Protein AF-A0A957UUQ7-F1 (afdb_monomer_lite)

Radius of gyration: 18.71 Å; chains: 1; bounding box: 43×56×42 Å

Structure (mmCIF, N/CA/C/O backbone):
data_AF-A0A957UUQ7-F1
#
_entry.id   AF-A0A957UUQ7-F1
#
loop_
_atom_site.group_PDB
_atom_site.id
_atom_site.type_symbol
_atom_site.label_atom_id
_atom_site.label_alt_id
_atom_site.label_comp_id
_atom_site.label_asym_id
_atom_site.label_entity_id
_atom_site.label_seq_id
_atom_site.pdbx_PDB_ins_code
_atom_site.Cartn_x
_atom_site.Cartn_y
_atom_site.Cartn_z
_atom_site.occupancy
_atom_site.B_iso_or_equiv
_atom_site.auth_seq_id
_atom_site.auth_comp_id
_atom_site.auth_asym_id
_atom_site.auth_atom_id
_atom_site.pdbx_PDB_model_num
ATOM 1 N N . VAL A 1 1 ? -17.253 -4.757 5.201 1.00 48.88 1 VAL A N 1
ATOM 2 C CA . VAL A 1 1 ? -18.265 -3.667 5.304 1.00 48.88 1 VAL A CA 1
ATOM 3 C C . VAL A 1 1 ? -17.705 -2.371 5.916 1.00 48.88 1 VAL A C 1
ATOM 5 O O . VAL A 1 1 ? -17.853 -1.334 5.287 1.00 48.88 1 VAL A O 1
ATOM 8 N N . ARG A 1 2 ? -17.018 -2.384 7.076 1.00 50.59 2 ARG A N 1
ATOM 9 C CA . ARG A 1 2 ? -16.510 -1.152 7.739 1.00 50.59 2 ARG A CA 1
ATOM 10 C C . ARG A 1 2 ? -15.282 -0.500 7.071 1.00 50.59 2 ARG A C 1
ATOM 12 O O . ARG A 1 2 ? -15.282 0.710 6.885 1.00 50.59 2 ARG A O 1
ATOM 19 N N . ALA A 1 3 ? -14.304 -1.287 6.612 1.00 54.19 3 ALA A N 1
ATOM 20 C CA . ALA A 1 3 ? -13.140 -0.776 5.866 1.00 54.19 3 ALA A CA 1
ATOM 21 C C . ALA A 1 3 ? -13.524 -0.076 4.543 1.00 54.19 3 ALA A C 1
ATOM 23 O O . ALA A 1 3 ? -12.916 0.916 4.159 1.00 54.19 3 ALA A O 1
ATOM 24 N N . HIS A 1 4 ? -14.590 -0.546 3.885 1.00 54.44 4 HIS A N 1
ATOM 25 C CA . HIS A 1 4 ? -15.131 0.060 2.663 1.00 54.44 4 HIS A CA 1
ATOM 26 C C . HIS A 1 4 ? -15.836 1.408 2.919 1.00 54.44 4 HIS A C 1
ATOM 28 O O . HIS A 1 4 ? -15.798 2.304 2.084 1.00 54.44 4 HIS A O 1
ATOM 34 N N . LEU A 1 5 ? -16.475 1.576 4.081 1.00 56.03 5 LEU A N 1
ATOM 35 C CA . LEU A 1 5 ? -17.041 2.867 4.491 1.00 56.03 5 LEU A CA 1
ATOM 36 C C . LEU A 1 5 ? -15.937 3.889 4.774 1.00 56.03 5 LEU A C 1
ATOM 38 O O . LEU A 1 5 ? -16.034 5.023 4.321 1.00 56.03 5 LEU A O 1
ATOM 42 N N . LEU A 1 6 ? -14.874 3.470 5.462 1.00 56.59 6 LEU A N 1
ATOM 43 C CA . LEU A 1 6 ? -13.722 4.322 5.743 1.00 56.59 6 LEU A CA 1
ATOM 44 C C . LEU A 1 6 ? -13.015 4.764 4.455 1.00 56.59 6 LEU A C 1
ATOM 46 O O . LEU A 1 6 ? -12.766 5.954 4.285 1.00 56.59 6 LEU A O 1
ATOM 50 N N . SER A 1 7 ? -12.776 3.846 3.509 1.00 59.25 7 SER A N 1
ATOM 51 C CA . SER A 1 7 ? -12.160 4.209 2.228 1.00 59.25 7 SER A CA 1
ATOM 52 C C . SER A 1 7 ? -13.006 5.215 1.444 1.00 59.25 7 SER A C 1
ATOM 54 O O . SER A 1 7 ? -12.460 6.172 0.915 1.00 59.25 7 SER A O 1
ATOM 56 N N . ARG A 1 8 ? -14.339 5.079 1.431 1.00 58.66 8 ARG A N 1
ATOM 57 C CA . ARG A 1 8 ? -15.239 6.027 0.748 1.00 58.66 8 ARG A CA 1
ATOM 58 C C . ARG A 1 8 ? -15.266 7.428 1.355 1.00 58.66 8 ARG A C 1
ATOM 60 O O . ARG A 1 8 ? -15.570 8.377 0.641 1.00 58.66 8 ARG A O 1
ATOM 67 N N . VAL A 1 9 ? -15.036 7.547 2.659 1.00 60.06 9 VAL A N 1
ATOM 68 C CA . VAL A 1 9 ? -15.087 8.834 3.368 1.00 60.06 9 VAL A CA 1
ATOM 69 C C . VAL A 1 9 ? -13.733 9.533 3.318 1.00 60.06 9 VAL A C 1
ATOM 71 O O . VAL A 1 9 ? -13.671 10.745 3.140 1.00 60.06 9 VAL A O 1
ATOM 74 N N . VAL A 1 10 ? -12.652 8.765 3.450 1.00 60.28 10 VAL A N 1
ATOM 75 C CA . VAL A 1 10 ? -11.293 9.301 3.557 1.00 60.28 10 VAL A CA 1
ATOM 76 C C . VAL A 1 10 ? -10.611 9.474 2.195 1.00 60.28 10 VAL A C 1
ATOM 78 O O . VAL A 1 10 ? -9.616 10.188 2.093 1.00 60.28 10 VAL A O 1
ATOM 81 N N . TYR A 1 11 ? -11.161 8.869 1.141 1.00 55.88 11 TYR A N 1
ATOM 82 C CA . TYR A 1 11 ? -10.743 9.066 -0.244 1.00 55.88 11 TYR A CA 1
ATOM 83 C C . TYR A 1 11 ? -11.720 10.016 -0.961 1.00 55.88 11 TYR A C 1
ATOM 85 O O . TYR A 1 11 ? -12.694 9.555 -1.566 1.00 55.88 11 TYR A O 1
ATOM 93 N N . PRO A 1 12 ? -11.533 11.347 -0.907 1.00 52.25 12 PRO A N 1
ATOM 94 C CA . PRO A 1 12 ? -12.380 12.254 -1.665 1.00 52.25 12 PRO A CA 1
ATOM 95 C C . PRO A 1 12 ? -12.064 12.137 -3.167 1.00 52.25 12 PRO A C 1
ATOM 97 O O . PRO A 1 12 ? -10.906 12.271 -3.571 1.00 52.25 12 PRO A O 1
ATOM 100 N N . PRO A 1 13 ? -13.066 11.958 -4.046 1.00 50.62 13 PRO A N 1
ATOM 101 C CA . PRO A 1 13 ? -12.860 12.115 -5.474 1.00 50.62 13 PRO A CA 1
ATOM 102 C C . PRO A 1 13 ? -12.868 13.613 -5.780 1.00 50.62 13 PRO A C 1
ATOM 104 O O . PRO A 1 13 ? -13.935 14.136 -6.077 1.00 50.62 13 PRO A O 1
ATOM 107 N N . ARG A 1 14 ? -11.730 14.314 -5.641 1.00 45.91 14 ARG A N 1
ATOM 108 C CA . ARG A 1 14 ? -11.435 15.629 -6.271 1.00 45.91 14 ARG A CA 1
ATOM 109 C C . ARG A 1 14 ? -10.110 16.210 -5.758 1.00 45.91 14 ARG A C 1
ATOM 111 O O . ARG A 1 14 ? -10.064 16.822 -4.698 1.00 45.91 14 ARG A O 1
ATOM 118 N N . GLY A 1 15 ? -9.052 16.082 -6.558 1.00 51.44 15 GLY A N 1
ATOM 119 C CA . GLY A 1 15 ? -7.786 16.790 -6.355 1.00 51.44 15 GLY A CA 1
ATOM 120 C C . GLY A 1 15 ? -6.661 16.245 -7.236 1.00 51.44 15 GLY A C 1
ATOM 121 O O . GLY A 1 15 ? -6.666 15.071 -7.591 1.00 51.44 15 GLY A O 1
ATOM 122 N N . ALA A 1 16 ? -5.682 17.087 -7.586 1.00 52.97 16 ALA A N 1
ATOM 123 C CA . ALA A 1 16 ? -4.487 16.674 -8.338 1.00 52.97 16 ALA A CA 1
ATOM 124 C C . ALA A 1 16 ? -3.530 15.775 -7.521 1.00 52.97 16 ALA A C 1
ATOM 126 O O . ALA A 1 16 ? -2.610 15.182 -8.080 1.00 52.97 16 ALA A O 1
ATOM 127 N N . ARG A 1 17 ? -3.737 15.674 -6.199 1.00 56.69 17 ARG A N 1
ATOM 128 C CA . ARG A 1 17 ? -3.041 14.754 -5.292 1.00 56.69 17 ARG A CA 1
ATOM 129 C C . ARG A 1 17 ? -4.063 13.858 -4.606 1.00 56.69 17 ARG A C 1
ATOM 131 O O . ARG A 1 17 ? -5.118 14.328 -4.192 1.00 56.69 17 ARG A O 1
ATOM 138 N N . ILE A 1 18 ? -3.718 12.581 -4.475 1.00 64.44 18 ILE A N 1
ATOM 139 C CA . ILE A 1 18 ? -4.438 11.644 -3.618 1.00 64.44 18 ILE A CA 1
ATOM 140 C C . ILE A 1 18 ? -4.000 11.946 -2.184 1.00 64.44 18 ILE A C 1
ATOM 142 O O . ILE A 1 18 ? -2.863 11.646 -1.808 1.00 64.44 18 ILE A O 1
ATOM 146 N N . ASP A 1 19 ? -4.878 12.579 -1.411 1.00 72.56 19 ASP A N 1
ATOM 147 C CA . ASP A 1 19 ? -4.664 12.826 0.010 1.00 72.56 19 ASP A CA 1
ATOM 148 C C . ASP A 1 19 ? -5.712 12.088 0.839 1.00 72.56 19 ASP A C 1
ATOM 150 O O . ASP A 1 19 ? -6.910 12.160 0.569 1.00 72.56 19 ASP A O 1
ATOM 154 N N . LEU A 1 20 ? -5.231 11.345 1.833 1.00 78.38 20 LEU A N 1
ATOM 155 C CA . LEU A 1 20 ? -6.054 10.613 2.781 1.00 78.38 20 LEU A CA 1
ATOM 156 C C . LEU A 1 20 ? -6.250 11.506 4.013 1.00 78.38 20 LEU A C 1
ATOM 158 O O . LEU A 1 20 ? -5.273 11.888 4.667 1.00 78.38 20 LEU A O 1
ATOM 162 N N . GLY A 1 21 ? -7.498 11.849 4.331 1.00 78.62 21 GLY A N 1
ATOM 163 C CA . GLY A 1 21 ? -7.861 12.514 5.595 1.00 78.62 21 GLY A CA 1
ATOM 164 C C . GLY A 1 21 ? -7.541 11.662 6.833 1.00 78.62 21 GLY A C 1
ATOM 165 O O . GLY A 1 21 ? -7.237 10.476 6.705 1.00 78.62 21 GLY A O 1
ATOM 166 N N . ARG A 1 22 ? -7.571 12.248 8.034 1.00 84.50 22 ARG A N 1
ATOM 167 C CA . ARG A 1 22 ? -7.383 11.500 9.293 1.00 84.50 22 ARG A CA 1
ATOM 168 C C . ARG A 1 22 ? -8.707 10.975 9.829 1.00 84.50 22 ARG A C 1
ATOM 170 O O . ARG A 1 22 ? -9.748 11.610 9.667 1.00 84.50 22 ARG A O 1
ATOM 177 N N . PHE A 1 23 ? -8.681 9.851 10.537 1.00 81.69 23 PHE A N 1
ATOM 178 C CA . PHE A 1 23 ? -9.867 9.341 11.223 1.00 81.69 23 PHE A CA 1
ATOM 179 C C . PHE A 1 23 ? -10.376 10.326 12.287 1.00 81.69 23 PHE A C 1
ATOM 181 O O . PHE A 1 23 ? -11.583 10.557 12.402 1.00 81.69 23 PHE A O 1
ATOM 188 N N . GLY A 1 24 ? -9.456 10.963 13.017 1.00 76.12 24 GLY A N 1
ATOM 189 C CA . GLY A 1 24 ? -9.788 11.985 14.014 1.00 76.12 24 GLY A CA 1
ATOM 190 C C . GLY A 1 24 ? -10.530 13.210 13.459 1.00 76.12 24 GLY A C 1
ATOM 191 O O . GLY A 1 24 ? -11.187 13.911 14.219 1.00 76.12 24 GLY A O 1
ATOM 192 N N . GLU A 1 25 ? -10.478 13.446 12.145 1.00 81.19 25 GLU A N 1
ATOM 193 C CA . GLU A 1 25 ? -11.145 14.573 11.472 1.00 81.19 25 GLU A CA 1
ATOM 194 C C . GLU A 1 25 ? -12.580 14.237 11.022 1.00 81.19 25 GLU A C 1
ATOM 196 O O . GLU A 1 25 ? -13.304 15.107 10.537 1.00 81.19 25 GLU A O 1
ATOM 201 N N . LEU A 1 26 ? -13.013 12.980 11.167 1.00 76.19 26 LEU A N 1
ATOM 202 C CA . LEU A 1 26 ? -14.368 12.557 10.814 1.00 76.19 26 LEU A CA 1
ATOM 203 C C . LEU A 1 26 ? -15.410 13.073 11.820 1.00 76.19 26 LEU A C 1
ATOM 205 O O . LEU A 1 26 ? -15.158 13.141 13.019 1.00 76.19 26 LEU A O 1
ATOM 209 N N . ILE A 1 27 ? -16.628 13.360 11.347 1.00 75.69 27 ILE A N 1
ATOM 210 C CA . ILE A 1 27 ? -17.758 13.708 12.226 1.00 75.69 27 ILE A CA 1
ATOM 211 C C . ILE A 1 27 ? -18.098 12.557 13.193 1.00 75.69 27 ILE A C 1
ATOM 213 O O . ILE A 1 27 ? -17.968 11.381 12.837 1.00 75.69 27 ILE A O 1
ATOM 217 N N . GLY A 1 28 ? -18.581 12.892 14.395 1.00 73.69 28 GLY A N 1
ATOM 218 C CA . GLY A 1 28 ? -18.773 11.942 15.505 1.00 73.69 28 GLY A CA 1
ATOM 219 C C . GLY A 1 28 ? -19.594 10.694 15.154 1.00 73.69 28 GLY A C 1
ATOM 220 O O . GLY A 1 28 ? -19.171 9.577 15.451 1.00 73.69 28 GLY A O 1
ATOM 221 N N . ASP A 1 29 ? -20.703 10.850 14.426 1.00 74.56 29 ASP A N 1
ATOM 222 C CA . ASP A 1 29 ? -21.542 9.724 13.983 1.00 74.56 29 ASP A CA 1
ATOM 223 C C . ASP A 1 29 ? -20.780 8.737 13.082 1.00 74.56 29 ASP A C 1
ATOM 225 O O . ASP A 1 29 ? -21.015 7.527 13.108 1.00 74.56 29 ASP A O 1
ATOM 229 N N . MET A 1 30 ? -19.835 9.234 12.279 1.00 70.06 30 MET A N 1
ATOM 230 C CA . MET A 1 30 ? -19.010 8.397 11.410 1.00 70.06 30 MET A CA 1
ATOM 231 C C . MET A 1 30 ? -17.919 7.672 12.207 1.00 70.06 30 MET A C 1
ATOM 233 O O . MET A 1 30 ? -17.668 6.489 11.965 1.00 70.06 30 MET A O 1
ATOM 237 N N . GLN A 1 31 ? -17.324 8.343 13.197 1.00 73.12 31 GLN A N 1
ATOM 238 C CA . GLN A 1 31 ? -16.343 7.735 14.100 1.00 73.12 31 GLN A CA 1
ATOM 239 C C . GLN A 1 31 ? -16.956 6.580 14.905 1.00 73.12 31 GLN A C 1
ATOM 241 O O . GLN A 1 31 ? -16.373 5.495 14.969 1.00 73.12 31 GLN A O 1
ATOM 246 N N . GLN A 1 32 ? -18.173 6.759 15.433 1.00 75.38 32 GLN A N 1
ATOM 247 C CA . GLN A 1 32 ? -18.891 5.711 16.169 1.00 75.38 32 GLN A CA 1
ATOM 248 C C . GLN A 1 32 ? -19.174 4.473 15.306 1.00 75.38 32 GLN A C 1
ATOM 250 O O . GLN A 1 32 ? -19.039 3.341 15.772 1.00 75.38 32 GLN A O 1
ATOM 255 N N . ARG A 1 33 ? -19.514 4.662 14.024 1.00 73.31 33 ARG A N 1
ATOM 256 C CA . ARG A 1 33 ? -19.811 3.555 13.096 1.00 73.31 33 ARG A CA 1
ATOM 257 C C . ARG A 1 33 ? -18.579 2.753 12.674 1.00 73.31 33 ARG A C 1
ATOM 259 O O . ARG A 1 33 ? -18.697 1.556 12.398 1.00 73.31 33 ARG A O 1
ATOM 266 N N . ILE A 1 34 ? -17.423 3.404 12.577 1.00 74.69 34 ILE A N 1
ATOM 267 C CA . ILE A 1 34 ? -16.154 2.778 12.176 1.00 74.69 34 ILE A CA 1
ATOM 268 C C . ILE A 1 34 ? -15.452 2.143 13.383 1.00 74.69 34 ILE A C 1
ATOM 270 O O . ILE A 1 34 ? -14.812 1.110 13.211 1.00 74.69 34 ILE A O 1
ATOM 274 N N . THR A 1 35 ? -15.690 2.666 14.592 1.00 81.19 35 THR A N 1
ATOM 275 C CA . THR A 1 35 ? -15.032 2.343 15.872 1.00 81.19 35 THR A CA 1
ATOM 276 C C . THR A 1 35 ? -13.603 2.882 15.974 1.00 81.19 35 THR A C 1
ATOM 278 O O . THR A 1 35 ? -12.843 2.844 15.005 1.00 81.19 35 THR A O 1
ATOM 281 N N . PHE A 1 36 ? -13.222 3.348 17.169 1.00 82.50 36 PHE A N 1
ATOM 282 C CA . PHE A 1 36 ? -11.899 3.930 17.431 1.00 82.50 36 PHE A CA 1
ATOM 283 C C . PHE A 1 36 ? -10.756 2.972 17.087 1.00 82.50 36 PHE A C 1
ATOM 285 O O . PHE A 1 36 ? -9.833 3.364 16.385 1.00 82.50 36 PHE A O 1
ATOM 292 N N . ALA A 1 37 ? -10.868 1.691 17.449 1.00 84.50 37 ALA A N 1
ATOM 293 C CA . ALA A 1 37 ? -9.823 0.705 17.175 1.00 84.50 37 ALA A CA 1
ATOM 294 C C . ALA A 1 37 ? -9.574 0.477 15.669 1.00 84.50 37 ALA A C 1
ATOM 296 O O . ALA A 1 37 ? -8.468 0.132 15.259 1.00 84.50 37 ALA A O 1
ATOM 297 N N . THR A 1 38 ? -10.591 0.618 14.813 1.00 83.50 38 THR A N 1
ATOM 298 C CA . THR A 1 38 ? -10.396 0.582 13.351 1.00 83.50 38 THR A CA 1
ATOM 299 C C . THR A 1 38 ? -9.832 1.906 12.838 1.00 83.50 38 THR A C 1
ATOM 301 O O . THR A 1 38 ? -8.987 1.897 11.946 1.00 83.50 38 THR A O 1
ATOM 304 N N . GLY A 1 39 ? -10.264 3.028 13.415 1.00 86.31 39 GLY A N 1
ATOM 305 C CA . GLY A 1 39 ? -9.755 4.359 13.100 1.00 86.31 39 GLY A CA 1
ATOM 306 C C . GLY A 1 39 ? -8.263 4.533 13.385 1.00 86.31 39 GLY A C 1
ATOM 307 O O . GLY A 1 39 ? -7.524 4.961 12.507 1.00 86.31 39 GLY A O 1
ATOM 308 N N . GLU A 1 40 ? -7.795 4.112 14.560 1.00 87.75 40 GLU A N 1
ATOM 309 C CA . GLU A 1 40 ? -6.378 4.183 14.946 1.00 87.75 40 GLU A CA 1
ATOM 310 C C . GLU A 1 40 ? -5.484 3.336 14.031 1.00 87.75 40 GLU A C 1
ATOM 312 O O . GLU A 1 40 ? -4.410 3.772 13.617 1.00 87.75 40 GLU A O 1
ATOM 317 N N . ARG A 1 41 ? -5.940 2.136 13.649 1.00 89.25 41 ARG A N 1
ATOM 318 C CA . ARG A 1 41 ? -5.230 1.282 12.680 1.00 89.25 41 ARG A CA 1
ATOM 319 C C . ARG A 1 41 ? -5.144 1.928 11.301 1.00 89.25 41 ARG A C 1
ATOM 321 O O . ARG A 1 41 ? -4.133 1.802 10.609 1.00 89.25 41 ARG A O 1
ATOM 328 N N . PHE A 1 42 ? -6.190 2.628 10.888 1.00 88.69 42 PHE A N 1
ATOM 329 C CA . PHE A 1 42 ? -6.146 3.391 9.653 1.00 88.69 42 PHE A CA 1
ATOM 330 C C . PHE A 1 42 ? -5.174 4.570 9.741 1.00 88.69 42 PHE A C 1
ATOM 332 O O . PHE A 1 42 ? -4.347 4.719 8.844 1.00 88.69 42 PHE A O 1
ATOM 339 N N . ASP A 1 43 ? -5.219 5.357 10.819 1.00 90.56 43 ASP A N 1
ATOM 340 C CA . ASP A 1 43 ? -4.321 6.502 10.999 1.00 90.56 43 ASP A CA 1
ATOM 341 C C . ASP A 1 43 ? -2.851 6.065 11.064 1.00 90.56 43 ASP A C 1
ATOM 343 O O . ASP A 1 43 ? -2.006 6.703 10.444 1.00 90.56 43 ASP A O 1
ATOM 347 N N . ARG A 1 44 ? -2.542 4.914 11.678 1.00 92.25 44 ARG A N 1
ATOM 348 C CA . ARG A 1 44 ? -1.191 4.326 11.637 1.00 92.25 44 ARG A CA 1
ATOM 349 C C . ARG A 1 44 ? -0.737 4.011 10.207 1.00 92.25 44 ARG A C 1
ATOM 351 O O . ARG A 1 44 ? 0.366 4.391 9.819 1.00 92.25 44 ARG A O 1
ATOM 358 N N . LEU A 1 45 ? -1.572 3.334 9.415 1.00 91.62 45 LEU A N 1
ATOM 359 C CA . LEU A 1 45 ? -1.258 3.015 8.015 1.00 91.62 45 LEU A CA 1
ATOM 360 C C . LEU A 1 45 ? -1.088 4.296 7.183 1.00 91.62 45 LEU A C 1
ATOM 362 O O . LEU A 1 45 ? -0.159 4.414 6.385 1.00 91.62 45 LEU A O 1
ATOM 366 N N . ARG A 1 46 ? -1.978 5.269 7.387 1.00 91.06 46 ARG A N 1
ATOM 367 C CA . ARG A 1 46 ? -1.914 6.589 6.764 1.00 91.06 46 ARG A CA 1
ATOM 368 C C . ARG A 1 46 ? -0.591 7.272 7.085 1.00 91.06 46 ARG A C 1
ATOM 370 O O . ARG A 1 46 ? 0.108 7.688 6.165 1.00 91.06 46 ARG A O 1
ATOM 377 N N . ASP A 1 47 ? -0.250 7.394 8.359 1.00 93.38 47 ASP A N 1
ATOM 378 C CA . ASP A 1 47 ? 0.947 8.104 8.795 1.00 93.38 47 ASP A CA 1
ATOM 379 C C . ASP A 1 47 ? 2.221 7.429 8.268 1.00 93.38 47 ASP A C 1
ATOM 381 O O . ASP A 1 47 ? 3.116 8.134 7.803 1.00 93.38 47 ASP A O 1
ATOM 385 N N . TRP A 1 48 ? 2.258 6.092 8.194 1.00 94.81 48 TRP A N 1
ATOM 386 C CA . TRP A 1 48 ? 3.336 5.363 7.516 1.00 94.81 48 TRP A CA 1
ATOM 387 C C . TRP A 1 48 ? 3.455 5.749 6.030 1.00 94.81 48 TRP A C 1
ATOM 389 O O . TRP A 1 48 ? 4.539 6.100 5.563 1.00 94.81 48 TRP A O 1
ATOM 399 N N . MET A 1 49 ? 2.343 5.790 5.282 1.00 91.12 49 MET A N 1
ATOM 400 C CA . MET A 1 49 ? 2.358 6.191 3.865 1.00 91.12 49 MET A CA 1
ATOM 401 C C . MET A 1 49 ? 2.807 7.644 3.667 1.00 91.12 49 MET A C 1
ATOM 403 O O . MET A 1 49 ? 3.522 7.947 2.710 1.00 91.12 49 MET A O 1
ATOM 407 N N . TYR A 1 50 ? 2.390 8.560 4.543 1.00 91.38 50 TYR A N 1
ATOM 408 C CA . TYR A 1 50 ? 2.807 9.962 4.472 1.00 91.38 50 TYR A CA 1
ATOM 409 C C . TYR A 1 50 ? 4.277 10.144 4.848 1.00 91.38 50 TYR A C 1
ATOM 411 O O . TYR A 1 50 ? 4.963 10.926 4.191 1.00 91.38 50 TYR A O 1
ATOM 419 N N . ALA A 1 51 ? 4.775 9.396 5.835 1.00 92.88 51 ALA A N 1
ATOM 420 C CA . ALA A 1 51 ? 6.194 9.363 6.168 1.00 92.88 51 ALA A CA 1
ATOM 421 C C . ALA A 1 51 ? 7.027 8.850 4.983 1.00 92.88 51 ALA A C 1
ATOM 423 O O . ALA A 1 51 ? 7.999 9.497 4.594 1.00 92.88 51 ALA A O 1
ATOM 424 N N . TYR A 1 52 ? 6.591 7.764 4.335 1.00 91.56 52 TYR A N 1
ATOM 425 C CA . TYR A 1 52 ? 7.230 7.254 3.122 1.00 91.56 52 TYR A CA 1
ATOM 426 C C . TYR A 1 52 ? 7.230 8.294 1.988 1.00 91.56 52 TYR A C 1
ATOM 428 O O . TYR A 1 52 ? 8.270 8.556 1.388 1.00 91.56 52 TYR A O 1
ATOM 436 N N . ARG A 1 53 ? 6.094 8.957 1.722 1.00 87.69 53 ARG A N 1
ATOM 437 C CA . ARG A 1 53 ? 5.986 10.020 0.698 1.00 87.69 53 ARG A CA 1
ATOM 438 C C . ARG A 1 53 ? 6.859 11.240 0.988 1.00 87.69 53 ARG A C 1
ATOM 440 O O . ARG A 1 53 ? 7.279 11.907 0.047 1.00 87.69 53 ARG A O 1
ATOM 447 N N . ALA A 1 54 ? 7.069 11.566 2.260 1.00 89.81 54 ALA A N 1
ATOM 448 C CA . ALA A 1 54 ? 7.933 12.664 2.683 1.00 89.81 54 ALA A CA 1
ATOM 449 C C . ALA A 1 54 ? 9.425 12.294 2.635 1.00 89.81 54 ALA A C 1
ATOM 451 O O . ALA A 1 54 ? 10.274 13.182 2.716 1.00 89.81 54 ALA A O 1
ATOM 452 N N . SER A 1 55 ? 9.755 11.005 2.504 1.00 88.19 55 SER A N 1
ATOM 453 C CA . SER A 1 55 ? 11.136 10.556 2.373 1.00 88.19 55 SER A CA 1
ATOM 454 C C . SER A 1 55 ? 11.742 11.015 1.041 1.00 88.19 55 SER A C 1
ATOM 456 O O . SER A 1 55 ? 11.078 11.073 0.006 1.00 88.19 55 SER A O 1
ATOM 458 N N . ALA A 1 56 ? 13.036 11.338 1.056 1.00 80.69 56 ALA A N 1
ATOM 459 C CA . ALA A 1 56 ? 13.755 11.784 -0.139 1.00 80.69 56 ALA A CA 1
ATOM 460 C C . ALA A 1 56 ? 14.062 10.642 -1.130 1.00 80.69 56 ALA A C 1
ATOM 462 O O . ALA A 1 56 ? 14.524 10.903 -2.241 1.00 80.69 56 ALA A O 1
ATOM 463 N N . HIS A 1 57 ? 13.843 9.383 -0.736 1.00 84.50 57 HIS A N 1
ATOM 464 C CA . HIS A 1 57 ? 14.258 8.210 -1.496 1.00 84.50 57 HIS A CA 1
ATOM 465 C C . HIS A 1 57 ? 13.076 7.276 -1.756 1.00 84.50 57 HIS A C 1
ATOM 467 O O . HIS A 1 57 ? 12.675 6.499 -0.895 1.00 84.50 57 HIS A O 1
ATOM 473 N N . LEU A 1 58 ? 12.544 7.338 -2.977 1.00 86.75 58 LEU A N 1
ATOM 474 C CA . LEU A 1 58 ? 11.534 6.394 -3.439 1.00 86.75 58 LEU A CA 1
ATOM 475 C C . LEU A 1 58 ? 12.213 5.103 -3.891 1.00 86.75 58 LEU A C 1
ATOM 477 O O . LEU A 1 58 ? 13.004 5.109 -4.838 1.00 86.75 58 LEU A O 1
ATOM 481 N N . VAL A 1 59 ? 11.871 4.005 -3.226 1.00 92.81 59 VAL A N 1
ATOM 482 C CA . VAL A 1 59 ? 12.367 2.676 -3.576 1.00 92.81 59 VAL A CA 1
ATOM 483 C C . VAL A 1 59 ? 11.533 2.055 -4.707 1.00 92.81 59 VAL A C 1
ATOM 485 O O . VAL A 1 59 ? 10.401 2.482 -4.964 1.00 92.81 59 VAL A O 1
ATOM 488 N N . PRO A 1 60 ? 12.072 1.039 -5.400 1.00 93.94 60 PRO A N 1
ATOM 489 C CA . PRO A 1 60 ? 11.297 0.178 -6.286 1.00 93.94 60 PRO A CA 1
ATOM 490 C C . PRO A 1 60 ? 10.024 -0.396 -5.656 1.00 93.94 60 PRO A C 1
ATOM 492 O O . PRO A 1 60 ? 9.955 -0.620 -4.448 1.00 93.94 60 PRO A O 1
ATOM 495 N N . LEU A 1 61 ? 9.022 -0.681 -6.494 1.00 93.62 61 LEU A N 1
ATOM 496 C CA . LEU A 1 61 ? 7.701 -1.131 -6.045 1.00 93.62 61 LEU A CA 1
ATOM 497 C C . LEU A 1 61 ? 7.747 -2.436 -5.228 1.00 93.62 61 LEU A C 1
ATOM 499 O O . LEU A 1 61 ? 7.006 -2.571 -4.259 1.00 93.62 61 LEU A O 1
ATOM 503 N N . ASP A 1 62 ? 8.639 -3.369 -5.571 1.00 94.25 62 ASP A N 1
ATOM 504 C CA . ASP A 1 62 ? 8.853 -4.602 -4.806 1.00 94.25 62 ASP A CA 1
ATOM 505 C C . ASP A 1 62 ? 9.340 -4.322 -3.382 1.00 94.25 62 ASP A C 1
ATOM 507 O O . ASP A 1 62 ? 8.856 -4.914 -2.419 1.00 94.25 62 ASP A O 1
ATOM 511 N N . GLN A 1 63 ? 10.265 -3.375 -3.236 1.00 95.31 63 GLN A N 1
ATOM 512 C CA . GLN A 1 63 ? 10.797 -2.975 -1.935 1.00 95.31 63 GLN A CA 1
ATOM 513 C C . GLN A 1 63 ? 9.761 -2.192 -1.128 1.00 95.31 63 GLN A C 1
ATOM 515 O O . GLN A 1 63 ? 9.629 -2.419 0.071 1.00 95.31 63 GLN A O 1
ATOM 520 N N . PHE A 1 64 ? 8.981 -1.332 -1.789 1.00 95.00 64 PHE A N 1
ATOM 521 C CA . PHE A 1 64 ? 7.856 -0.642 -1.163 1.00 95.00 64 PHE A CA 1
ATOM 522 C C . PHE A 1 64 ? 6.839 -1.637 -0.587 1.00 95.00 64 PHE A C 1
ATOM 524 O O . PHE A 1 64 ? 6.444 -1.504 0.570 1.00 95.00 64 PHE A O 1
ATOM 531 N N . PHE A 1 65 ? 6.445 -2.659 -1.357 1.00 93.62 65 PHE A N 1
ATOM 532 C CA . PHE A 1 65 ? 5.547 -3.705 -0.862 1.00 93.62 65 PHE A CA 1
ATOM 533 C C . PHE A 1 65 ? 6.161 -4.477 0.305 1.00 93.62 65 PHE A C 1
ATOM 535 O O . PHE A 1 65 ? 5.480 -4.690 1.305 1.00 93.62 65 PHE A O 1
ATOM 542 N N . ALA A 1 66 ? 7.445 -4.838 0.225 1.00 94.12 66 ALA A N 1
ATOM 543 C CA . ALA A 1 66 ? 8.128 -5.531 1.313 1.00 94.12 66 ALA A CA 1
ATOM 544 C C . ALA A 1 66 ? 8.118 -4.718 2.621 1.00 94.12 66 ALA A C 1
ATOM 546 O O . ALA A 1 66 ? 7.812 -5.271 3.676 1.00 94.12 66 ALA A O 1
ATOM 547 N N . GLN A 1 67 ? 8.390 -3.410 2.551 1.00 95.06 67 GLN A N 1
ATOM 548 C CA . GLN A 1 67 ? 8.355 -2.519 3.716 1.00 95.06 67 GLN A CA 1
ATOM 549 C C . GLN A 1 67 ? 6.932 -2.359 4.263 1.00 95.06 67 GLN A C 1
ATOM 551 O O . GLN A 1 67 ? 6.707 -2.571 5.450 1.00 95.06 67 GLN A O 1
ATOM 556 N N . LEU A 1 68 ? 5.946 -2.068 3.408 1.00 93.75 68 LEU A N 1
ATOM 557 C CA . LEU A 1 68 ? 4.550 -1.904 3.831 1.00 93.75 68 LEU A CA 1
ATOM 558 C C . LEU A 1 68 ? 4.011 -3.164 4.523 1.00 93.75 68 LEU A C 1
ATOM 560 O O . LEU A 1 68 ? 3.345 -3.091 5.560 1.00 93.75 68 LEU A O 1
ATOM 564 N N . PHE A 1 69 ? 4.288 -4.331 3.943 1.00 91.31 69 PHE A N 1
ATOM 565 C CA . PHE A 1 69 ? 3.828 -5.603 4.482 1.00 91.31 69 PHE A CA 1
ATOM 566 C C . PHE A 1 69 ? 4.564 -5.973 5.765 1.00 91.31 69 PHE A C 1
ATOM 568 O O . PHE A 1 69 ? 3.918 -6.373 6.729 1.00 91.31 69 PHE A O 1
ATOM 575 N N . GLY A 1 70 ? 5.885 -5.792 5.798 1.00 91.25 70 GLY A N 1
ATOM 576 C CA . GLY A 1 70 ? 6.716 -6.141 6.945 1.00 91.25 70 GLY A CA 1
ATOM 577 C C . GLY A 1 70 ? 6.543 -5.216 8.149 1.00 91.25 70 GLY A C 1
ATOM 578 O O . GLY A 1 70 ? 6.557 -5.697 9.277 1.00 91.25 70 GLY A O 1
ATOM 579 N N . GLU A 1 71 ? 6.356 -3.916 7.933 1.00 93.94 71 GLU A N 1
ATOM 580 C CA . GLU A 1 71 ? 6.335 -2.919 9.011 1.00 93.94 71 GLU A CA 1
ATOM 581 C C . GLU A 1 71 ? 4.927 -2.591 9.507 1.00 93.94 71 GLU A C 1
ATOM 583 O O . GLU A 1 71 ? 4.758 -2.233 10.672 1.00 93.94 71 GLU A O 1
ATOM 588 N N . VAL A 1 72 ? 3.910 -2.699 8.643 1.00 93.06 72 VAL A N 1
ATOM 589 C CA . VAL A 1 72 ? 2.537 -2.300 8.985 1.00 93.06 72 VAL A CA 1
ATOM 590 C C . VAL A 1 72 ? 1.591 -3.489 8.960 1.00 93.06 72 VAL A C 1
ATOM 592 O O . VAL A 1 72 ? 0.964 -3.785 9.973 1.00 93.06 72 VAL A O 1
ATOM 595 N N . LEU A 1 73 ? 1.463 -4.176 7.821 1.00 90.31 73 LEU A N 1
ATOM 596 C CA . LEU A 1 73 ? 0.372 -5.144 7.647 1.00 90.31 73 LEU A CA 1
ATOM 597 C C . LEU A 1 73 ? 0.597 -6.484 8.364 1.00 90.31 73 LEU A C 1
ATOM 599 O O . LEU A 1 73 ? -0.370 -7.217 8.567 1.00 90.31 73 LEU A O 1
ATOM 603 N N . SER A 1 74 ? 1.833 -6.783 8.763 1.00 89.75 74 SER A N 1
ATOM 604 C CA . SER A 1 74 ? 2.206 -7.930 9.602 1.00 89.75 74 SER A CA 1
ATOM 605 C C . SER A 1 74 ? 1.960 -7.707 11.098 1.00 89.75 74 SER A C 1
ATOM 607 O O . SER A 1 74 ? 2.058 -8.651 11.875 1.00 89.75 74 SER A O 1
ATOM 609 N N . GLN A 1 75 ? 1.694 -6.467 11.522 1.00 91.19 75 GLN A N 1
ATOM 610 C CA . GLN A 1 75 ? 1.571 -6.121 12.936 1.00 91.19 75 GLN A CA 1
ATOM 611 C C . GLN A 1 75 ? 0.204 -6.532 13.494 1.00 91.19 75 GLN A C 1
ATOM 613 O O . GLN A 1 75 ? -0.785 -6.600 12.759 1.00 91.19 75 GLN A O 1
ATOM 618 N N . GLU A 1 76 ? 0.131 -6.742 14.812 1.00 88.44 76 GLU A N 1
ATOM 619 C CA . GLU A 1 76 ? -1.115 -7.086 15.503 1.00 88.44 76 GLU A CA 1
ATOM 620 C C . GLU A 1 76 ? -2.253 -6.124 15.119 1.00 88.44 76 GLU A C 1
ATOM 622 O O . GLU A 1 76 ? -2.115 -4.893 15.133 1.00 88.44 76 GLU A O 1
ATOM 627 N N . GLY A 1 77 ? -3.406 -6.696 14.766 1.00 85.12 77 GLY A N 1
ATOM 628 C CA . GLY A 1 77 ? -4.577 -5.938 14.340 1.00 85.12 77 GLY A CA 1
ATOM 629 C C . GLY A 1 77 ? -4.674 -5.664 12.840 1.00 85.12 77 GLY A C 1
ATOM 630 O O . GLY A 1 77 ? -5.663 -5.059 12.415 1.00 85.12 77 GLY A O 1
ATOM 631 N N . TYR A 1 78 ? -3.702 -6.112 12.049 1.00 85.62 78 TYR A N 1
ATOM 632 C CA . TYR A 1 78 ? -3.785 -6.183 10.593 1.00 85.62 78 TYR A CA 1
ATOM 633 C C . TYR A 1 78 ? -3.898 -7.635 10.124 1.00 85.62 78 TYR A C 1
ATOM 635 O O . TYR A 1 78 ? -3.563 -8.572 10.842 1.00 85.62 78 TYR A O 1
ATOM 643 N N . GLY A 1 79 ? -4.403 -7.815 8.902 1.00 78.31 79 GLY A N 1
ATOM 644 C CA . GLY A 1 79 ? -4.788 -9.130 8.394 1.00 78.31 79 GLY A CA 1
ATOM 645 C C . GLY A 1 79 ? -3.643 -10.136 8.262 1.00 78.31 79 GLY A C 1
ATOM 646 O O . GLY A 1 79 ? -3.918 -11.320 8.354 1.00 78.31 79 GLY A O 1
ATOM 647 N N . PHE A 1 80 ? -2.385 -9.714 8.084 1.00 80.69 80 PHE A N 1
ATOM 648 C CA . PHE A 1 80 ? -1.275 -10.658 7.866 1.00 80.69 80 PHE A CA 1
ATOM 649 C C . PHE A 1 80 ? -0.618 -11.158 9.155 1.00 80.69 80 PHE A C 1
ATOM 651 O O . PHE A 1 80 ? 0.208 -12.062 9.081 1.00 80.69 80 PHE A O 1
ATOM 658 N N . HIS A 1 81 ? -0.964 -10.596 10.318 1.00 83.31 81 HIS A N 1
ATOM 659 C CA . HIS A 1 81 ? -0.449 -11.078 11.603 1.00 83.31 81 HIS A CA 1
ATOM 660 C C . HIS A 1 81 ? -0.947 -12.497 11.914 1.00 83.31 81 HIS A C 1
ATOM 662 O O . HIS A 1 81 ? -0.169 -13.347 12.337 1.00 83.31 81 HIS A O 1
ATOM 668 N N . ASP A 1 82 ? -2.234 -12.751 11.651 1.00 85.56 82 ASP A N 1
ATOM 669 C CA . ASP A 1 82 ? -2.904 -14.013 11.994 1.00 85.56 82 ASP A CA 1
ATOM 670 C C . ASP A 1 82 ? -3.215 -14.894 10.767 1.00 85.56 82 ASP A C 1
ATOM 672 O O . ASP A 1 82 ? -3.644 -16.038 10.919 1.00 85.56 82 ASP A O 1
ATOM 676 N N . ASP A 1 83 ? -3.008 -14.384 9.546 1.00 87.00 83 ASP A N 1
ATOM 677 C CA . ASP A 1 83 ? -3.303 -15.083 8.289 1.00 87.00 83 ASP A CA 1
ATOM 678 C C . ASP A 1 83 ? -2.020 -15.344 7.484 1.00 87.00 83 ASP A C 1
ATOM 680 O O . ASP A 1 83 ? -1.545 -14.516 6.696 1.00 87.00 83 ASP A O 1
ATOM 684 N N . TYR A 1 84 ? -1.459 -16.537 7.683 1.00 85.06 84 TYR A N 1
ATOM 685 C CA . TYR A 1 84 ? -0.252 -16.991 6.993 1.00 85.06 84 TYR A CA 1
ATOM 686 C C . TYR A 1 84 ? -0.450 -17.173 5.484 1.00 85.06 84 TYR A C 1
ATOM 688 O O . TYR A 1 84 ? 0.503 -17.002 4.721 1.00 85.06 84 TYR A O 1
ATOM 696 N N . ASP A 1 85 ? -1.662 -17.499 5.032 1.00 85.00 85 ASP A N 1
ATOM 697 C CA . ASP A 1 85 ? -1.952 -17.610 3.604 1.00 85.00 85 ASP A CA 1
ATOM 698 C C . ASP A 1 85 ? -1.952 -16.231 2.948 1.00 85.00 85 ASP A C 1
ATOM 700 O O . ASP A 1 85 ? -1.350 -16.044 1.887 1.00 85.00 85 ASP A O 1
ATOM 704 N N . ALA A 1 86 ? -2.544 -15.238 3.607 1.00 80.38 86 ALA A N 1
ATOM 705 C CA . ALA A 1 86 ? -2.492 -13.858 3.157 1.00 80.38 86 ALA A CA 1
ATOM 706 C C . ALA A 1 86 ? -1.052 -13.311 3.164 1.00 80.38 86 ALA A C 1
ATOM 708 O O . ALA A 1 86 ? -0.643 -12.658 2.201 1.00 80.38 86 ALA A O 1
ATOM 709 N N . ALA A 1 87 ? -0.246 -13.650 4.178 1.00 84.62 87 ALA A N 1
ATOM 710 C CA . ALA A 1 87 ? 1.179 -13.317 4.213 1.00 84.62 87 ALA A CA 1
ATOM 711 C C . ALA A 1 87 ? 1.962 -13.974 3.057 1.00 84.62 87 ALA A C 1
ATOM 713 O O . ALA A 1 87 ? 2.797 -13.330 2.416 1.00 84.62 87 ALA A O 1
ATOM 714 N N . ARG A 1 88 ? 1.660 -15.237 2.727 1.00 87.25 88 ARG A N 1
ATOM 715 C CA . ARG A 1 88 ? 2.248 -15.938 1.576 1.00 87.25 88 ARG A CA 1
ATOM 716 C C . ARG A 1 88 ? 1.893 -15.249 0.259 1.00 87.25 88 ARG A C 1
ATOM 718 O O . ARG A 1 88 ? 2.778 -15.041 -0.569 1.00 87.25 88 ARG A O 1
ATOM 725 N N . VAL A 1 89 ? 0.629 -14.875 0.060 1.00 84.88 89 VAL A N 1
ATOM 726 C CA . VAL A 1 89 ? 0.181 -14.144 -1.140 1.00 84.88 89 VAL A CA 1
ATOM 727 C C . VAL A 1 89 ? 0.863 -12.776 -1.238 1.00 84.88 89 VAL A C 1
ATOM 729 O O . VAL A 1 89 ? 1.304 -12.380 -2.318 1.00 84.88 89 VAL A O 1
ATOM 732 N N . ALA A 1 90 ? 1.022 -12.073 -0.116 1.00 84.56 90 ALA A N 1
ATOM 733 C CA . ALA A 1 90 ? 1.757 -10.814 -0.060 1.00 84.56 90 ALA A CA 1
ATOM 734 C C . ALA A 1 90 ? 3.227 -10.986 -0.489 1.00 84.56 90 ALA A C 1
ATOM 736 O O . ALA A 1 90 ? 3.730 -10.191 -1.285 1.00 84.56 90 ALA A O 1
ATOM 737 N N . ASN A 1 91 ? 3.898 -12.056 -0.048 1.00 87.88 91 ASN A N 1
ATOM 738 C CA . ASN A 1 91 ? 5.261 -12.361 -0.491 1.00 87.88 91 ASN A CA 1
ATOM 739 C C . ASN A 1 91 ? 5.330 -12.688 -1.995 1.00 87.88 91 ASN A C 1
ATOM 741 O O . ASN A 1 91 ? 6.201 -12.178 -2.696 1.00 87.88 91 ASN A O 1
ATOM 745 N N . GLN A 1 92 ? 4.375 -13.463 -2.521 1.00 88.94 92 GLN A N 1
ATOM 746 C CA . GLN A 1 92 ? 4.292 -13.750 -3.961 1.00 88.94 92 GLN A CA 1
ATOM 747 C C . GLN A 1 92 ? 4.155 -12.467 -4.796 1.00 88.94 92 GLN A C 1
ATOM 749 O O . GLN A 1 92 ? 4.758 -12.350 -5.864 1.00 88.94 92 GLN A O 1
ATOM 754 N N . LEU A 1 93 ? 3.409 -11.474 -4.302 1.00 88.00 93 LEU A N 1
ATOM 755 C CA . LEU A 1 93 ? 3.288 -10.173 -4.958 1.00 88.00 93 LEU A CA 1
ATOM 756 C C . LEU A 1 93 ? 4.618 -9.401 -4.976 1.00 88.00 93 LEU A C 1
ATOM 758 O O . LEU A 1 93 ? 4.962 -8.802 -5.997 1.00 88.00 93 LEU A O 1
ATOM 762 N N . VAL A 1 94 ? 5.367 -9.422 -3.868 1.00 91.69 94 VAL A N 1
ATOM 763 C CA . VAL A 1 94 ? 6.702 -8.804 -3.771 1.00 91.69 94 VAL A CA 1
ATOM 764 C C . VAL A 1 94 ? 7.663 -9.448 -4.771 1.00 91.69 94 VAL A C 1
ATOM 766 O O . VAL A 1 94 ? 8.349 -8.744 -5.513 1.00 91.69 94 VAL A O 1
ATOM 769 N N . GLU A 1 95 ? 7.688 -10.780 -4.825 1.00 92.31 95 GLU A N 1
ATOM 770 C CA . GLU A 1 95 ? 8.523 -11.537 -5.760 1.00 92.31 95 GLU A CA 1
ATOM 771 C C . GLU A 1 95 ? 8.157 -11.239 -7.218 1.00 92.31 95 GLU A C 1
ATOM 773 O O . GLU A 1 95 ? 9.045 -11.013 -8.038 1.00 92.31 95 GLU A O 1
ATOM 778 N N . SER A 1 96 ? 6.861 -11.149 -7.530 1.00 89.38 96 SER A N 1
ATOM 779 C CA . SER A 1 96 ? 6.370 -10.767 -8.860 1.00 89.38 96 SER A CA 1
ATOM 780 C C . SER A 1 96 ? 6.837 -9.389 -9.299 1.00 89.38 96 SER A C 1
ATOM 782 O O . SER A 1 96 ? 7.396 -9.240 -10.390 1.00 89.38 96 SER A O 1
ATOM 784 N N . ALA A 1 97 ? 6.701 -8.385 -8.435 1.00 90.69 97 ALA A N 1
ATOM 785 C CA . ALA A 1 97 ? 7.186 -7.043 -8.732 1.00 90.69 97 ALA A CA 1
ATOM 786 C C . ALA A 1 97 ? 8.717 -7.010 -8.916 1.00 90.69 97 ALA A C 1
ATOM 788 O O . ALA A 1 97 ? 9.219 -6.296 -9.788 1.00 90.69 97 ALA A O 1
ATOM 789 N N . ARG A 1 98 ? 9.463 -7.806 -8.137 1.00 93.69 98 ARG A N 1
ATOM 790 C CA . ARG A 1 98 ? 10.928 -7.886 -8.224 1.00 93.69 98 ARG A CA 1
ATOM 791 C C . ARG A 1 98 ? 11.381 -8.515 -9.534 1.00 93.69 98 ARG A C 1
ATOM 793 O O . ARG A 1 98 ? 12.231 -7.946 -10.212 1.00 93.69 98 ARG A O 1
ATOM 800 N N . ASN A 1 99 ? 10.801 -9.656 -9.893 1.00 90.00 99 ASN A N 1
ATOM 801 C CA . ASN A 1 99 ? 11.145 -10.368 -11.119 1.00 90.00 99 ASN A CA 1
ATOM 802 C C . ASN A 1 99 ? 10.815 -9.526 -12.354 1.00 90.00 99 ASN A C 1
ATOM 804 O O . ASN A 1 99 ? 11.624 -9.440 -13.274 1.00 90.00 99 ASN A O 1
ATOM 808 N N . PHE A 1 100 ? 9.675 -8.828 -12.340 1.00 89.69 100 PHE A N 1
ATOM 809 C CA . PHE A 1 100 ? 9.330 -7.872 -13.389 1.00 89.69 100 PHE A CA 1
ATOM 810 C C . PHE A 1 100 ? 10.367 -6.749 -13.519 1.00 89.69 100 PHE A C 1
ATOM 812 O O . PHE A 1 100 ? 10.804 -6.426 -14.625 1.00 89.69 100 PHE A O 1
ATOM 819 N N . ARG A 1 101 ? 10.784 -6.162 -12.389 1.00 90.25 101 ARG A N 1
ATOM 820 C CA . ARG A 1 101 ? 11.817 -5.123 -12.374 1.00 90.25 101 ARG A CA 1
ATOM 821 C C . ARG A 1 101 ? 13.130 -5.632 -12.963 1.00 90.25 101 ARG A C 1
ATOM 823 O O . ARG A 1 101 ? 13.668 -4.970 -13.844 1.00 90.25 101 ARG A O 1
ATOM 830 N N . TRP A 1 102 ? 13.615 -6.790 -12.517 1.00 89.12 102 TRP A N 1
ATOM 831 C CA . TRP A 1 102 ? 14.861 -7.376 -13.019 1.00 89.12 102 TRP A CA 1
ATOM 832 C C . TRP A 1 102 ? 14.808 -7.659 -14.519 1.00 89.12 102 TRP A C 1
ATOM 834 O O . TRP A 1 102 ? 15.708 -7.234 -15.236 1.00 89.12 102 TRP A O 1
ATOM 844 N N . ALA A 1 103 ? 13.720 -8.254 -15.018 1.00 86.19 103 ALA A N 1
ATOM 845 C CA . ALA A 1 103 ? 13.560 -8.529 -16.445 1.00 86.19 103 ALA A CA 1
ATOM 846 C C . ALA A 1 103 ? 13.643 -7.254 -17.312 1.00 86.19 103 ALA A C 1
ATOM 848 O O . ALA A 1 103 ? 14.248 -7.258 -18.385 1.00 86.19 103 ALA A O 1
ATOM 849 N N . LEU A 1 104 ? 13.065 -6.139 -16.847 1.00 84.94 104 LEU A N 1
ATOM 850 C CA . LEU A 1 104 ? 13.141 -4.859 -17.559 1.00 84.94 104 LEU A CA 1
ATOM 851 C C . LEU A 1 104 ? 14.488 -4.152 -17.393 1.00 84.94 104 LEU A C 1
ATOM 853 O O . LEU A 1 104 ? 14.950 -3.513 -18.338 1.00 84.94 104 LEU A O 1
ATOM 857 N N . GLU A 1 105 ? 15.112 -4.235 -16.220 1.00 84.00 105 GLU A N 1
ATOM 858 C CA . GLU A 1 105 ? 16.448 -3.683 -15.987 1.00 84.00 105 GLU A CA 1
ATOM 859 C C . GLU A 1 105 ? 17.480 -4.387 -16.883 1.00 84.00 105 GLU A C 1
ATOM 861 O O . GLU A 1 105 ? 18.222 -3.710 -17.592 1.00 84.00 105 GLU A O 1
ATOM 866 N N . GLU A 1 106 ? 17.463 -5.720 -16.954 1.00 78.62 106 GLU A N 1
ATOM 867 C CA . GLU A 1 106 ? 18.351 -6.523 -17.808 1.00 78.62 106 GLU A CA 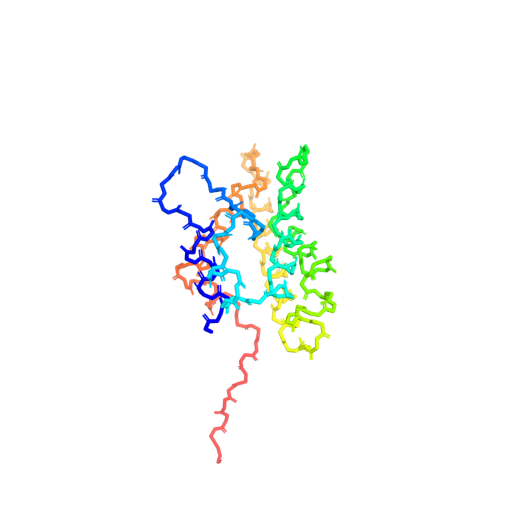1
ATOM 868 C C . GLU A 1 106 ? 18.179 -6.208 -19.304 1.00 78.62 106 GLU A C 1
ATOM 870 O O . GLU A 1 106 ? 19.164 -6.031 -20.029 1.00 78.62 106 GLU A O 1
ATOM 875 N N . GLY A 1 107 ? 16.935 -6.061 -19.773 1.00 70.44 107 GLY A N 1
ATOM 876 C CA . GLY A 1 107 ? 16.650 -5.673 -21.157 1.00 70.44 107 GLY A CA 1
ATOM 877 C C . GLY A 1 107 ? 17.148 -4.264 -21.498 1.00 70.44 107 GLY A C 1
ATOM 878 O O . GLY A 1 107 ? 17.738 -4.048 -22.557 1.00 70.44 107 GLY A O 1
ATOM 879 N N . LYS A 1 108 ? 16.986 -3.302 -20.580 1.00 65.81 108 LYS A N 1
ATOM 880 C CA . LYS A 1 108 ? 17.287 -1.878 -20.820 1.00 65.81 108 LYS A CA 1
ATOM 881 C C . LYS A 1 108 ? 18.738 -1.473 -20.587 1.00 65.81 108 LYS A C 1
ATOM 883 O O . LYS A 1 108 ? 19.147 -0.409 -21.061 1.00 65.81 108 LYS A O 1
ATOM 888 N N . VAL A 1 109 ? 19.549 -2.322 -19.951 1.00 58.72 109 VAL A N 1
ATOM 889 C CA . VAL A 1 109 ? 21.018 -2.164 -19.905 1.00 58.72 109 VAL A CA 1
ATOM 890 C C . VAL A 1 109 ? 21.603 -2.021 -21.321 1.00 58.72 109 VAL A C 1
ATOM 892 O O . VAL A 1 109 ? 22.575 -1.289 -21.515 1.00 58.72 109 VAL A O 1
ATOM 895 N N . HIS A 1 110 ? 20.960 -2.619 -22.328 1.00 57.50 110 HIS A N 1
ATOM 896 C CA . HIS A 1 110 ? 21.373 -2.552 -23.731 1.00 57.50 110 HIS A CA 1
ATOM 897 C C . HIS A 1 110 ? 21.036 -1.214 -24.422 1.00 57.50 110 HIS A C 1
ATOM 899 O O . HIS A 1 110 ? 21.706 -0.840 -25.383 1.00 57.50 110 HIS A O 1
ATOM 905 N N . GLU A 1 111 ? 20.062 -0.447 -23.916 1.00 62.53 111 GLU A N 1
ATOM 906 C CA . GLU A 1 111 ? 19.526 0.760 -24.574 1.00 62.53 111 GLU A CA 1
ATOM 907 C C . GLU A 1 111 ? 20.017 2.088 -23.954 1.00 62.53 111 GLU A C 1
ATOM 909 O O . GLU A 1 111 ? 19.654 3.166 -24.420 1.00 62.53 111 GLU A O 1
ATOM 914 N N . ARG A 1 112 ? 20.861 2.046 -22.906 1.00 62.97 112 ARG A N 1
ATOM 915 C CA . ARG A 1 112 ? 21.364 3.221 -22.143 1.00 62.97 112 ARG A CA 1
ATOM 916 C C . ARG A 1 112 ? 20.271 4.146 -21.578 1.00 62.97 112 ARG A C 1
ATOM 918 O O . ARG A 1 112 ? 20.577 5.253 -21.125 1.00 62.97 112 ARG A O 1
ATOM 925 N N . GLN A 1 113 ? 19.012 3.715 -21.555 1.00 70.44 113 GLN A N 1
ATOM 926 C CA . GLN A 1 113 ? 17.914 4.503 -21.013 1.00 70.44 113 GLN A CA 1
ATOM 927 C C . GLN A 1 113 ? 17.786 4.262 -19.506 1.00 70.44 113 GLN A C 1
ATOM 929 O O . GLN A 1 113 ? 17.426 3.174 -19.062 1.00 70.44 113 GLN A O 1
ATOM 934 N N . LYS A 1 114 ? 18.066 5.293 -18.698 1.00 72.75 114 LYS A N 1
ATOM 935 C CA . LYS A 1 114 ? 17.772 5.257 -17.260 1.00 72.75 114 LYS A CA 1
ATOM 936 C C . LYS A 1 114 ? 16.260 5.330 -17.065 1.00 72.75 114 LYS A C 1
ATOM 938 O O . LYS A 1 114 ? 15.656 6.341 -17.407 1.00 72.75 114 LYS A O 1
ATOM 943 N N . VAL A 1 115 ? 15.676 4.277 -16.505 1.00 80.56 115 VAL A N 1
ATOM 944 C CA . VAL A 1 115 ? 14.271 4.250 -16.080 1.00 80.56 115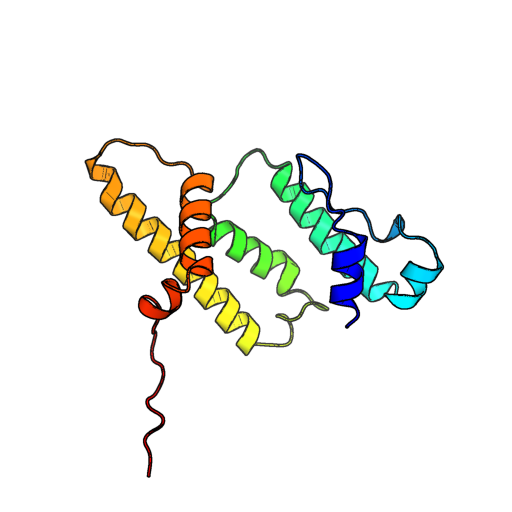 VAL A CA 1
ATOM 945 C C . VAL A 1 115 ? 14.215 4.450 -14.575 1.00 80.56 115 VAL A C 1
ATOM 947 O O . VAL A 1 115 ? 15.028 3.900 -13.835 1.00 80.56 115 VAL A O 1
ATOM 950 N N . THR A 1 116 ? 13.270 5.256 -14.114 1.00 88.00 116 THR A N 1
ATOM 951 C CA . THR A 1 116 ? 13.078 5.505 -12.686 1.00 88.00 116 THR A CA 1
ATOM 952 C C . THR A 1 116 ? 12.314 4.353 -12.012 1.00 88.00 116 THR A C 1
ATOM 954 O O . THR A 1 116 ? 11.480 3.703 -12.652 1.00 88.00 116 THR A O 1
ATOM 957 N N . PRO A 1 117 ? 12.508 4.120 -10.698 1.00 87.25 117 PRO A N 1
ATOM 958 C CA . PRO A 1 117 ? 11.736 3.119 -9.952 1.00 87.25 117 PRO A CA 1
ATOM 959 C C . PRO A 1 117 ? 10.212 3.303 -10.064 1.00 87.25 117 PRO A C 1
ATOM 961 O O . PRO A 1 117 ? 9.461 2.330 -10.122 1.00 87.25 117 PRO A O 1
ATOM 964 N N . VAL A 1 118 ? 9.754 4.558 -10.144 1.00 87.31 118 VAL A N 1
ATOM 965 C CA . VAL A 1 118 ? 8.331 4.915 -10.266 1.00 87.31 118 VAL A CA 1
ATOM 966 C C . VAL A 1 118 ? 7.761 4.523 -11.630 1.00 87.31 118 VAL A C 1
ATOM 968 O O . VAL A 1 118 ? 6.630 4.042 -11.707 1.00 87.31 118 VAL A O 1
ATOM 971 N N . GLU A 1 119 ? 8.520 4.708 -12.710 1.00 88.94 119 GLU A N 1
ATOM 972 C CA . GLU A 1 119 ? 8.095 4.300 -14.053 1.00 88.94 119 GLU A CA 1
ATOM 973 C C . GLU A 1 119 ? 7.958 2.779 -14.151 1.00 88.94 119 GLU A C 1
ATOM 975 O O . GLU A 1 119 ? 6.926 2.301 -14.620 1.00 88.94 119 GLU A O 1
ATOM 980 N N . LEU A 1 120 ? 8.930 2.020 -13.628 1.00 89.31 120 LEU A N 1
ATOM 981 C CA . LEU A 1 120 ? 8.857 0.553 -13.582 1.00 89.31 120 LEU A CA 1
ATOM 982 C C . LEU A 1 120 ? 7.658 0.071 -12.760 1.00 89.31 120 LEU A C 1
ATOM 984 O O . LEU A 1 120 ? 6.913 -0.797 -13.211 1.00 89.31 120 LEU A O 1
ATOM 988 N N . GLY A 1 121 ? 7.411 0.683 -11.598 1.00 89.75 121 GLY A N 1
ATOM 989 C CA . GLY A 1 121 ? 6.228 0.383 -10.792 1.00 89.75 121 GLY A CA 1
ATOM 990 C C . GLY A 1 121 ? 4.916 0.654 -11.537 1.00 89.75 121 GLY A C 1
ATOM 991 O O . GLY A 1 121 ? 3.984 -0.143 -11.461 1.00 89.75 121 GLY A O 1
ATOM 992 N N . ARG A 1 122 ? 4.838 1.743 -12.312 1.00 90.31 122 ARG A N 1
ATOM 993 C CA . ARG A 1 122 ? 3.644 2.072 -13.108 1.00 90.31 122 ARG A CA 1
ATOM 994 C C . ARG A 1 122 ? 3.408 1.082 -14.249 1.00 90.31 122 ARG A C 1
ATOM 996 O O . ARG A 1 122 ? 2.254 0.804 -14.566 1.00 90.31 122 ARG A O 1
ATOM 1003 N N . GLU A 1 123 ? 4.463 0.604 -14.902 1.00 89.12 123 GLU A N 1
ATOM 1004 C CA . GLU A 1 123 ? 4.342 -0.443 -15.926 1.00 89.12 123 GLU A CA 1
ATOM 1005 C C . GLU A 1 123 ? 3.893 -1.771 -15.306 1.00 89.12 123 GLU A C 1
ATOM 1007 O O . GLU A 1 123 ? 2.979 -2.407 -15.828 1.00 89.12 123 GLU A O 1
ATOM 1012 N N . TYR A 1 124 ? 4.449 -2.140 -14.146 1.00 88.81 124 TYR A N 1
ATOM 1013 C CA . TYR A 1 124 ? 4.014 -3.327 -13.410 1.00 88.81 124 TYR A CA 1
ATOM 1014 C C . TYR A 1 124 ? 2.520 -3.268 -13.078 1.00 88.81 124 TYR A C 1
ATOM 1016 O O . TYR A 1 124 ? 1.786 -4.200 -13.389 1.00 88.81 124 TYR A O 1
ATOM 1024 N N . LEU A 1 125 ? 2.042 -2.158 -12.502 1.00 88.69 125 LEU A N 1
ATOM 1025 C CA . LEU A 1 125 ? 0.627 -2.002 -12.146 1.00 88.69 125 LEU A CA 1
ATOM 1026 C C . LEU A 1 125 ? -0.296 -2.081 -13.368 1.00 88.69 125 LEU A C 1
ATOM 1028 O O . LEU A 1 125 ? -1.318 -2.756 -13.300 1.00 88.69 125 LEU A O 1
ATOM 1032 N N . ARG A 1 126 ? 0.088 -1.486 -14.506 1.00 87.75 126 ARG A N 1
ATOM 1033 C CA . ARG A 1 126 ? -0.662 -1.634 -15.767 1.00 87.75 126 ARG A CA 1
ATOM 1034 C C . ARG A 1 126 ? -0.755 -3.096 -16.211 1.00 87.75 126 ARG A C 1
ATOM 1036 O O . ARG A 1 126 ? -1.808 -3.542 -16.669 1.00 87.75 126 ARG A O 1
ATOM 1043 N N . LEU A 1 127 ? 0.325 -3.860 -16.051 1.00 84.81 127 LEU A N 1
ATOM 1044 C CA . LEU A 1 127 ? 0.334 -5.289 -16.353 1.00 84.81 127 LEU A CA 1
ATOM 1045 C C . LE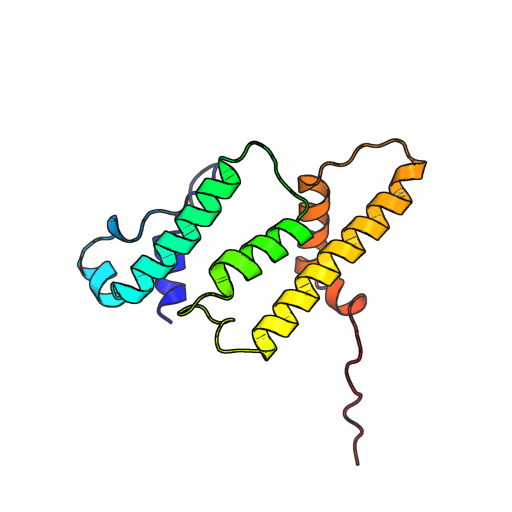U A 1 127 ? -0.580 -6.089 -15.404 1.00 84.81 127 LEU A C 1
ATOM 1047 O O . LEU A 1 127 ? -1.309 -6.962 -15.872 1.00 84.81 127 LEU A O 1
ATOM 1051 N N . VAL A 1 128 ? -0.598 -5.768 -14.103 1.00 82.94 128 VAL A N 1
ATOM 1052 C CA . VAL A 1 128 ? -1.551 -6.355 -13.137 1.00 82.94 128 VAL A CA 1
ATOM 1053 C C . VAL A 1 128 ? -2.992 -6.064 -13.568 1.00 82.94 128 VAL A C 1
ATOM 1055 O O . VAL A 1 128 ? -3.803 -6.981 -13.676 1.00 82.94 128 VAL A O 1
ATOM 1058 N N . GLU A 1 129 ? -3.308 -4.793 -13.825 1.00 80.94 129 GLU A N 1
ATOM 1059 C CA . GLU A 1 129 ? -4.664 -4.312 -14.122 1.00 80.94 129 GLU A CA 1
ATOM 1060 C C . GLU A 1 129 ? -5.222 -4.883 -15.431 1.00 80.94 129 GLU A C 1
ATOM 1062 O O . GLU A 1 129 ? -6.423 -5.121 -15.540 1.00 80.94 129 GLU A O 1
ATOM 1067 N N . SER A 1 130 ? -4.355 -5.154 -16.410 1.00 81.06 130 SER A N 1
ATOM 1068 C CA . SER A 1 130 ? -4.731 -5.826 -17.663 1.00 81.06 130 SER A CA 1
ATOM 1069 C C . SER A 1 130 ? -4.999 -7.330 -17.515 1.00 81.06 130 SER A C 1
ATOM 1071 O O . SER A 1 130 ? -5.407 -7.972 -18.480 1.00 81.06 130 SER A O 1
ATOM 1073 N N . GLY A 1 131 ? -4.756 -7.917 -16.336 1.00 72.06 131 GLY A N 1
ATOM 1074 C CA . GLY A 1 131 ? -4.881 -9.358 -16.094 1.00 72.06 131 GLY A CA 1
ATOM 1075 C C . GLY A 1 131 ? -3.742 -10.197 -16.688 1.00 72.06 131 GLY A C 1
ATOM 1076 O O . GLY A 1 131 ? -3.692 -11.406 -16.471 1.00 72.06 131 GLY A O 1
ATOM 1077 N N . ALA A 1 132 ? -2.790 -9.573 -17.386 1.00 67.44 132 ALA A N 1
ATOM 1078 C CA . ALA A 1 132 ? -1.692 -10.257 -18.063 1.00 67.44 132 ALA A CA 1
ATOM 1079 C C . ALA A 1 132 ? -0.679 -10.896 -17.094 1.00 67.44 132 ALA A C 1
ATOM 1081 O O . ALA A 1 132 ? -0.004 -11.857 -17.459 1.00 67.44 132 ALA A O 1
ATOM 1082 N N . LEU A 1 133 ? -0.608 -10.438 -15.838 1.00 57.19 133 LEU A N 1
ATOM 1083 C CA . LEU A 1 133 ? 0.192 -11.120 -14.814 1.00 57.19 133 LEU A CA 1
ATOM 1084 C C . LEU A 1 133 ? -0.320 -12.524 -14.486 1.00 57.19 133 LEU A C 1
ATOM 1086 O O . LEU A 1 133 ? 0.499 -13.395 -14.214 1.00 57.19 133 LEU A O 1
ATOM 1090 N N . GLY A 1 134 ? -1.630 -12.785 -14.576 1.00 52.06 134 GLY A N 1
ATOM 1091 C CA . GLY A 1 134 ? -2.175 -14.134 -14.380 1.00 52.06 134 GLY A CA 1
ATOM 1092 C C . GLY A 1 134 ? -1.672 -15.147 -15.418 1.00 52.06 134 GLY A C 1
ATOM 1093 O O . GLY A 1 134 ? -1.661 -16.342 -15.146 1.00 52.06 134 GLY A O 1
ATOM 1094 N N . ALA A 1 135 ? -1.205 -14.673 -16.580 1.00 45.44 135 ALA A N 1
ATOM 1095 C CA . ALA A 1 135 ? -0.636 -15.503 -17.641 1.00 45.44 135 ALA A CA 1
ATOM 1096 C C . ALA A 1 135 ? 0.884 -15.733 -17.502 1.00 45.44 135 ALA A C 1
ATOM 1098 O O . ALA A 1 135 ? 1.412 -16.669 -18.096 1.00 45.44 135 ALA A O 1
ATOM 1099 N N . LEU A 1 136 ? 1.588 -14.895 -16.730 1.00 45.38 136 LEU A N 1
ATOM 1100 C CA . LEU A 1 136 ? 3.046 -14.967 -16.534 1.00 45.38 136 LEU A CA 1
ATOM 1101 C C . LEU A 1 136 ? 3.432 -15.514 -15.150 1.00 45.38 136 LEU A C 1
ATOM 1103 O O . LEU A 1 136 ? 4.493 -16.110 -14.994 1.00 45.38 136 L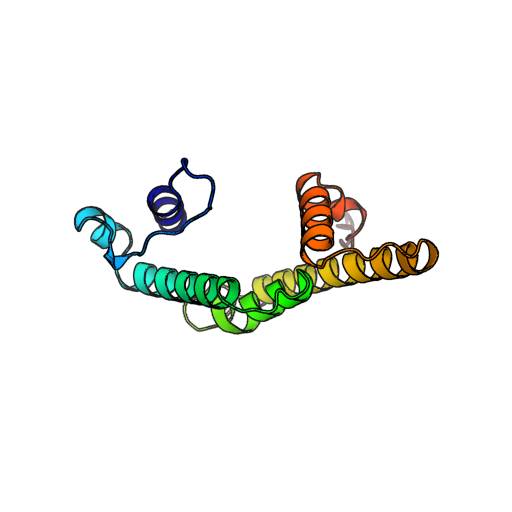EU A O 1
ATOM 1107 N N . TYR A 1 137 ? 2.550 -15.355 -14.162 1.00 45.50 137 TYR A N 1
ATOM 1108 C CA . TYR A 1 137 ? 2.639 -15.927 -12.823 1.00 45.50 137 TYR A CA 1
ATOM 1109 C C . TYR A 1 137 ? 1.615 -17.059 -12.677 1.00 45.50 137 TYR A C 1
ATOM 1111 O O . TYR A 1 137 ? 0.643 -16.962 -11.932 1.00 45.50 137 TYR A O 1
ATOM 1119 N N . ALA A 1 138 ? 1.876 -18.177 -13.350 1.00 39.22 138 ALA A N 1
ATOM 1120 C CA . ALA A 1 138 ? 1.351 -19.474 -12.939 1.00 39.22 138 ALA A CA 1
ATOM 1121 C C . ALA A 1 138 ? 2.450 -20.271 -12.209 1.00 39.22 138 ALA A C 1
ATOM 1123 O O . ALA A 1 138 ? 2.967 -21.244 -12.758 1.00 39.22 138 ALA A O 1
ATOM 1124 N N . PRO A 1 139 ? 2.856 -19.907 -10.975 1.00 39.03 139 PRO A N 1
ATOM 1125 C CA . PRO A 1 139 ? 3.555 -20.853 -10.126 1.00 39.03 139 PRO A CA 1
ATOM 1126 C C . PRO A 1 139 ? 2.533 -21.899 -9.655 1.00 39.03 139 PRO A C 1
ATOM 1128 O O . PRO A 1 139 ? 1.816 -21.695 -8.680 1.00 39.03 139 PRO A O 1
ATOM 1131 N N . GLY A 1 140 ? 2.437 -23.009 -10.390 1.00 39.44 140 GLY A N 1
ATOM 1132 C CA . GLY A 1 140 ? 1.872 -24.270 -9.906 1.00 39.44 140 GLY A CA 1
ATOM 1133 C C . GLY A 1 140 ? 0.417 -24.235 -9.429 1.00 39.44 140 GLY A C 1
ATOM 1134 O O . GLY A 1 140 ? 0.136 -24.665 -8.310 1.00 39.44 140 GLY A O 1
ATOM 1135 N N . TRP A 1 141 ? -0.530 -23.814 -10.275 1.00 38.19 141 TRP A N 1
ATOM 1136 C CA . TRP A 1 141 ? -1.895 -24.324 -10.115 1.00 38.19 141 TRP A CA 1
ATOM 1137 C C . TRP A 1 141 ? -1.845 -25.835 -10.355 1.00 38.19 141 TRP A C 1
ATOM 1139 O O . TRP A 1 141 ? -1.566 -26.279 -11.466 1.00 38.19 141 TRP A O 1
ATOM 1149 N N . ARG A 1 142 ? -2.059 -26.622 -9.292 1.00 37.88 142 ARG A N 1
ATOM 1150 C CA . ARG A 1 142 ? -2.385 -28.043 -9.427 1.00 37.88 142 ARG A CA 1
ATOM 1151 C C . ARG A 1 142 ? -3.569 -28.139 -10.378 1.00 37.88 142 ARG A C 1
ATOM 1153 O O . ARG A 1 142 ? -4.601 -27.514 -10.127 1.00 37.88 142 ARG A O 1
ATOM 1160 N N . GLU A 1 143 ? -3.419 -28.934 -11.430 1.00 36.28 143 GLU A N 1
ATOM 1161 C CA . GLU A 1 143 ? -4.574 -29.538 -12.069 1.00 36.28 143 GLU A CA 1
ATOM 1162 C C . GLU A 1 143 ? -5.398 -30.177 -10.952 1.00 36.28 143 GLU A C 1
ATOM 1164 O O . GLU A 1 143 ? -4.896 -30.985 -10.166 1.00 36.28 143 GLU A O 1
ATOM 1169 N N . VAL A 1 144 ? -6.648 -29.744 -10.817 1.00 42.25 144 VAL A N 1
ATOM 1170 C CA . VAL A 1 144 ? -7.633 -30.551 -10.113 1.00 42.25 144 VAL A CA 1
ATOM 1171 C C . VAL A 1 144 ? -7.810 -31.772 -11.006 1.00 42.25 144 VAL A C 1
ATOM 1173 O O . VAL A 1 144 ? -8.538 -31.733 -11.995 1.00 42.25 144 VAL A O 1
ATOM 1176 N N . GLU A 1 145 ? -7.023 -32.804 -10.719 1.00 36.44 145 GLU A N 1
ATOM 1177 C CA . GLU A 1 145 ? -7.125 -34.111 -11.341 1.00 36.44 145 GLU A CA 1
ATOM 1178 C C . GLU A 1 145 ? -8.527 -34.635 -11.021 1.00 36.44 145 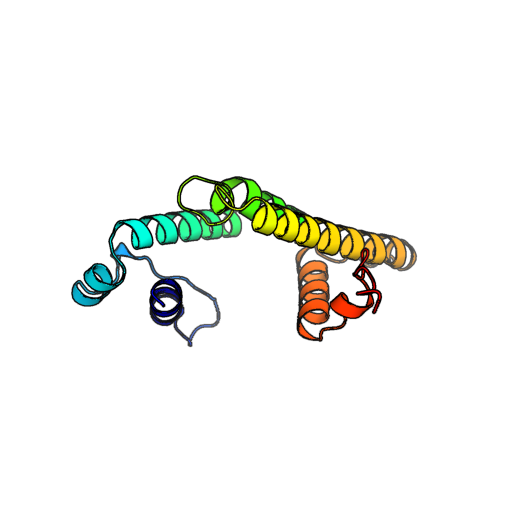GLU A C 1
ATOM 1180 O O . GLU A 1 145 ? -8.891 -34.841 -9.862 1.00 36.44 145 GLU A O 1
ATOM 1185 N N . ASN A 1 146 ? -9.354 -34.743 -12.059 1.00 40.56 146 ASN A N 1
ATOM 1186 C CA . ASN A 1 146 ? -10.622 -35.444 -11.972 1.00 40.56 146 ASN A CA 1
ATOM 1187 C C . ASN A 1 146 ? -10.312 -36.931 -11.760 1.00 40.56 146 ASN A C 1
ATOM 1189 O O . ASN A 1 146 ? -9.769 -37.568 -12.665 1.00 40.56 146 ASN A O 1
ATOM 1193 N N . ALA A 1 147 ? -10.691 -37.467 -10.602 1.00 36.75 147 ALA A N 1
ATOM 1194 C CA . ALA A 1 147 ? -10.884 -38.895 -10.372 1.00 36.75 147 ALA A CA 1
ATOM 1195 C C . ALA A 1 147 ? -12.160 -39.102 -9.549 1.00 36.75 147 ALA A C 1
ATOM 1197 O O . ALA A 1 147 ? -12.294 -38.435 -8.497 1.00 36.75 147 ALA A O 1
#

pLDDT: mean 76.68, std 16.98, range [36.28, 95.31]

Sequence (147 aa):
VRAHLLSRVVYPPRGARIDLGRFGELIGDMQQRITFATGERFDRLRDWMYAYRASAHLVPLDQFFAQLFGEVLSQEGYGFHDDYDAARVANQLVESARNFRWALEEGKVHERQKVTPVELGREYLRLVESGALGALYAPGWREVENA

Secondary structure (DSSP, 8-state):
-HHHHHHHHHS-S--SS--PPPGGGS-HHHHHHH-HHHHHHHHHHHHHHHHHHHSS-PPPHHHHHHHHIIIIITSTTSHHHH-HHHHHHHHHHHHHHHHHHHHHHHHHTTTT-PPPHHHHHHHHHHHHHTTTHHHH--S--------

Foldseek 3Di:
DLVVLQCPVQQDPDDPDGGGDALVPDDPVNCVSNDPLNRVLVNVLRVVVVVQVPDPDDDAPLVVLVCSCVPRQCDPPHDNVPDVVVVVVSNVVSVQSVVQVVVVVVVCVVVPDDDDSVNSNVVSVVCVVVVVVVVVPPPDPPDPDDD

=== Feature glossary ===
Key to the feature types in this record:

pLDDT. pLDDT is the predicted lDDT-Cα score: AlphaFold's confidence that the local environment of each residue (all inter-atomic distances within 15 Å) is correctly placed. It is a per-residue number between 0 and 100, with higher meaning more reliable.

Radius of gyration, Cα contacts, bounding box. The geometric summary reports three shape descriptors. Rg (radius of gyration) measures how spread out the Cα atoms are about their centre of mass; compact globular proteins have small Rg, elongated or unfolded ones large. Cα contacts (<8 Å, |i−j|>4) count long-range residue pairs in spatial proximity — high for tightly packed folds, near zero for rods or random coil. The bounding-box extents give the protein's footprint along x, y, z in Å.

Backbone torsions (φ/ψ). Backbone dihedral angles. Every residue except chain termini has a φ (preceding-C → N → Cα → C) and a ψ (N → Cα → C → next-N). They are reported in degrees following the IUPAC sign convention. Secondary structure is essentially a statement about which (φ, ψ) basin each residue occupies.

Contact-map, Ramachandran, and PAE plots. Plot images: a contact map (which residues are close in 3D, as an N×N binary image), a Ramachandran scatter (backbone torsion angles, revealing secondary-structure composition at a glance), and — for AlphaFold structures — a PAE heatmap (pairwise prediction confidence).

Predicted aligned error. Predicted Aligned Error (PAE) is an AlphaFold confidence matrix: entry (i, j) is the expected error in the position of residue j, in ångströms, when the prediction is superimposed on the true structure at residue i. Low PAE within a block of residues means that block is internally rigid and well-predicted; high PAE between two blocks means their relative placement is uncertain even if each block individually is confident.

Secondary structure (3-state, P-SEA). Three-state secondary structure (P-SEA) collapses the eight DSSP classes into helix (a), strand (b), and coil (c). P-SEA assigns these from Cα geometry alone — distances and angles — without requiring backbone oxygens, so it works on any Cα trace.

Solvent-accessible surf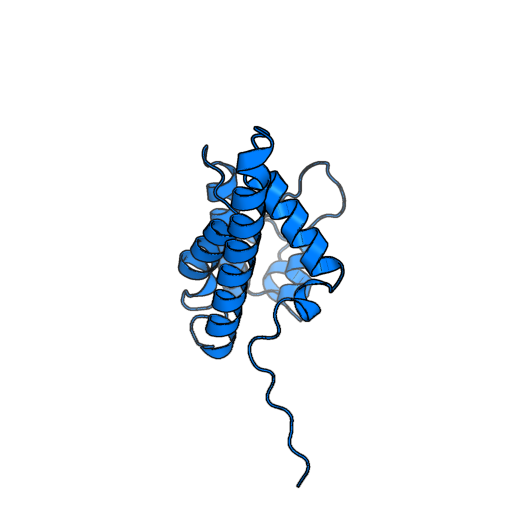ace area. Solvent-accessible surface area (SASA) is the area in Å² traced out by the centre of a 1.4 Å probe sphere (a water molecule) rolled over the protein's van der Waals surface (Shrake–Rupley / Lee–Richards construction). Buried residues have near-zero SASA; fully exposed residues can exceed 200 Å². The total SASA scales roughly with the number of surface residues.

Foldseek 3Di. The Foldseek 3Di string encodes local tertiary geometry as a 20-letter alphabet — one character per residue — derived from the relative positions of nearby Cα atoms. Unlike the amino-acid sequence, 3Di is a direct function of the 3D structure, so two proteins with the same fold have similar 3Di strings even at low sequence identity.

B-factor. For experimental (PDB) structures, the B-factor (temperature factor) quantifies the positional spread of each atom in the crystal — a combination of thermal vibration and static disorder — in units of Å². High B-factors mark flexible loops or poorly resolved regions; low B-factors mark the rigid, well-ordered core.

mmCIF coordinates. The mmCIF block holds the 3D Cartesian coordinates of each backbone atom (N, Cα, C, O) in ångströms. mmCIF is the PDB's canonical archive format — a tagged-loop text representation of the atomic model.

InterPro / GO / CATH / organism. Functional annotations link the protein to curated databases. InterPro entries identify conserved domains and families by matching the sequence against member-database signatures (Pfam, PROSITE, CDD, …). Gene Ontology (GO) terms describe molecular function, biological process, and cellular component in a controlled vocabulary. CATH places the structure in a hierarchical fold classification (Class/Architecture/Topology/Homologous-superfamily). The organism is the source species.

Rendered structure images. Structure images are PyMOL renders from six orthogonal camera directions. Cartoon representation draws helices as coils and strands as arrows; sticks shows the backbone as bonds; surface shows the solvent-excluded envelope. Rainbow coloring maps sequence position to hue (blue→red, N→C); chain coloring assigns a distinct color per polypeptide.

Sequence. This is the polypeptide sequence — one letter per residue, N-terminus first. Length ranges from a few dozen residues for small domains to over a thousand for large multi-domain proteins.

Secondary structure (8-state, DSSP). The SS8 string is DSSP's per-residue secondary-structure call. α-helix (H) means an i→i+4 H-bond ladder; β-strand (E) means the residue participates in a β-sheet; 3₁₀ (G) and π (I) are tighter and wider helices; T/S are turns/bends; '-' is loop.

Nearest PDB structures. Structural nearest neighbors (via Foldseek easy-search vs the PDB). Reported per hit: target PDB id, E-value, and alignment TM-score. A TM-score above ~0.5 is the conventional threshold for 'same fold'.